Protein AF-A0A317HBS5-F1 (afdb_monomer_lite)

Sequence (99 aa):
MELSCGEEFLKPLPAKVKKACFERDDWRCRSCRSRNDLHPHHLKYRSQGGKHVLNNLLTLCWKCHQAEHDGHLIIVILKVEEFDTVVAFTRIGGWRPNA

Secondary structure (DSSP, 8-state):
----TTTTSSSPPPHHHHHHHHHHTTTS-TTT---SSEEEEESS-GGGT--S-GGGEEEEEHHHHHHHHTTSEEEEEEEE-SS-EEEEEEESTT--TT-

pLDDT: mean 91.86, std 13.77, range [43.62, 98.81]

Radi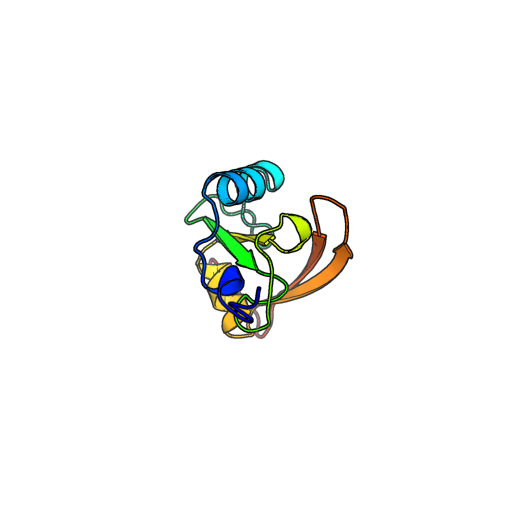us of gyration: 14.31 Å; chains: 1; bounding box: 53×25×28 Å

Structure (mmCIF, N/CA/C/O backbone):
data_AF-A0A317HBS5-F1
#
_entry.id   AF-A0A317HBS5-F1
#
loop_
_atom_site.group_PDB
_atom_site.id
_atom_site.type_symbol
_atom_site.label_atom_id
_atom_site.label_alt_id
_atom_site.label_comp_id
_atom_site.label_asym_id
_atom_site.label_entity_id
_atom_site.label_seq_id
_atom_site.pdbx_PDB_ins_code
_atom_site.Cartn_x
_atom_site.Cartn_y
_atom_site.Cartn_z
_atom_site.occupancy
_atom_site.B_iso_or_equiv
_atom_site.auth_seq_id
_atom_site.auth_comp_id
_atom_site.auth_asym_id
_atom_site.auth_atom_id
_atom_site.pdbx_PDB_model_num
ATOM 1 N N . MET A 1 1 ? -37.859 4.496 2.116 1.00 51.06 1 MET A N 1
ATOM 2 C CA . MET A 1 1 ? -36.543 3.866 2.339 1.00 51.06 1 MET A CA 1
ATOM 3 C C . MET A 1 1 ? -36.085 3.391 0.984 1.00 51.06 1 MET A C 1
ATOM 5 O O . MET A 1 1 ? -36.701 2.454 0.521 1.00 51.06 1 MET A O 1
ATOM 9 N N . GLU A 1 2 ? -35.161 4.105 0.337 1.00 54.91 2 GLU A N 1
ATOM 10 C CA . GLU A 1 2 ? -34.314 3.643 -0.783 1.00 54.91 2 GLU A CA 1
ATOM 11 C C . GLU A 1 2 ? -33.654 4.854 -1.464 1.00 54.91 2 GLU A C 1
ATOM 13 O O . GLU A 1 2 ? -34.268 5.530 -2.277 1.00 54.91 2 GLU A O 1
ATOM 18 N N . LEU A 1 3 ? -32.407 5.123 -1.065 1.00 43.62 3 LEU A N 1
ATOM 19 C CA . LEU A 1 3 ? -31.305 5.807 -1.763 1.00 43.62 3 LEU A CA 1
ATOM 20 C C . LEU A 1 3 ? -30.049 5.289 -1.010 1.00 43.62 3 LEU A C 1
ATOM 22 O O . LEU A 1 3 ? -30.062 5.314 0.216 1.00 43.62 3 LEU A O 1
ATOM 26 N N . SER A 1 4 ? -28.972 4.749 -1.580 1.00 47.34 4 SER A N 1
ATOM 27 C CA . SER A 1 4 ? -28.476 4.744 -2.953 1.00 47.34 4 SER A CA 1
ATOM 28 C C . SER A 1 4 ? -27.516 3.549 -3.157 1.00 47.34 4 SER A C 1
ATOM 30 O O . SER A 1 4 ? -26.554 3.332 -2.419 1.00 47.34 4 SER A O 1
ATOM 32 N N . CYS A 1 5 ? -27.761 2.755 -4.197 1.00 48.78 5 CYS A N 1
ATOM 33 C CA . CYS A 1 5 ? -26.794 1.804 -4.734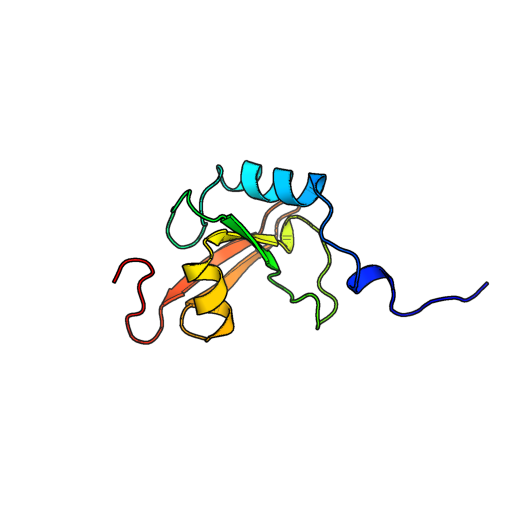 1.00 48.78 5 CYS A CA 1
ATOM 34 C C . CYS A 1 5 ? -25.659 2.601 -5.409 1.00 48.78 5 CYS A C 1
ATOM 36 O O . CYS A 1 5 ? -25.811 3.011 -6.555 1.00 48.78 5 CYS A O 1
ATOM 38 N N . GLY A 1 6 ? -24.542 2.864 -4.712 1.00 51.62 6 GLY A N 1
ATOM 39 C CA . GLY A 1 6 ? -23.298 3.322 -5.363 1.00 51.62 6 GLY A CA 1
ATOM 40 C C . GLY A 1 6 ? -22.434 4.372 -4.650 1.00 51.62 6 GLY A C 1
ATOM 41 O O . GLY A 1 6 ? -21.281 4.551 -5.038 1.00 51.62 6 GLY A O 1
ATOM 42 N N . GLU A 1 7 ? -22.908 5.044 -3.599 1.00 53.34 7 GLU A N 1
ATOM 43 C CA . GLU A 1 7 ? -22.176 6.197 -3.033 1.00 53.34 7 GLU A CA 1
ATOM 44 C C . GLU A 1 7 ? -21.049 5.839 -2.044 1.00 53.34 7 GLU A C 1
ATOM 46 O O . GLU A 1 7 ? -20.201 6.676 -1.731 1.00 53.34 7 GLU A O 1
ATOM 51 N N . GLU A 1 8 ? -20.979 4.602 -1.544 1.00 57.66 8 GLU A N 1
ATOM 52 C CA . GLU A 1 8 ? -19.935 4.210 -0.582 1.00 57.66 8 GLU A CA 1
ATOM 53 C C . GLU A 1 8 ? -18.533 4.089 -1.198 1.00 57.66 8 GLU A C 1
ATOM 55 O O . GLU A 1 8 ? -17.545 4.336 -0.505 1.00 57.66 8 GLU A O 1
ATOM 60 N N . PHE A 1 9 ? -18.421 3.759 -2.488 1.00 62.47 9 PHE A N 1
ATOM 61 C CA . PHE A 1 9 ? -17.134 3.467 -3.140 1.00 62.47 9 PHE A CA 1
ATOM 62 C C . PHE A 1 9 ? -16.407 4.716 -3.673 1.00 62.47 9 PHE A C 1
ATOM 64 O O . PHE A 1 9 ? -15.189 4.700 -3.889 1.00 62.47 9 PHE A O 1
ATOM 71 N N . LEU A 1 10 ? -17.137 5.824 -3.848 1.00 70.38 10 LEU A N 1
ATOM 72 C CA . LEU A 1 10 ? -16.586 7.107 -4.300 1.00 70.38 10 LEU A CA 1
ATOM 73 C C . LEU A 1 10 ? -15.960 7.925 -3.166 1.00 70.38 10 LEU A C 1
ATOM 75 O O . LEU A 1 10 ? -15.187 8.846 -3.433 1.00 70.38 10 LEU A O 1
ATOM 79 N N . LYS A 1 11 ? -16.229 7.564 -1.907 1.00 83.88 11 LYS A N 1
ATOM 80 C CA . LYS A 1 11 ? -15.687 8.272 -0.745 1.00 83.88 11 LYS A CA 1
ATOM 81 C C . LYS A 1 11 ? -14.151 8.213 -0.725 1.00 83.88 11 LYS A C 1
ATOM 83 O O . LYS A 1 11 ? -13.559 7.231 -1.180 1.00 83.88 11 LYS A O 1
ATOM 88 N N . PRO A 1 12 ? -13.484 9.268 -0.230 1.00 90.69 12 PRO A N 1
ATOM 89 C CA . PRO A 1 12 ? -12.042 9.245 -0.041 1.00 90.69 12 PRO A CA 1
ATOM 90 C C . PRO A 1 12 ? -11.661 8.250 1.061 1.00 90.69 12 PRO A C 1
ATOM 92 O O . PRO A 1 12 ? -12.412 8.036 2.014 1.00 90.69 12 PRO A O 1
ATOM 95 N N . LEU A 1 13 ? -10.457 7.681 0.959 1.00 92.81 13 LEU A N 1
ATOM 96 C CA . LEU A 1 13 ? -9.907 6.809 1.995 1.00 92.81 13 LEU A CA 1
ATOM 97 C C . LEU A 1 13 ? -9.814 7.578 3.328 1.00 92.81 13 LEU A C 1
ATOM 99 O O . LEU A 1 13 ? -9.094 8.580 3.386 1.00 92.81 13 LEU A O 1
ATOM 103 N N . PRO A 1 14 ? -10.470 7.117 4.411 1.00 96.00 14 PRO A N 1
ATOM 104 C CA . PRO A 1 14 ? -10.413 7.810 5.692 1.00 96.00 14 PRO A CA 1
ATOM 105 C C . PRO A 1 14 ? -8.981 7.903 6.228 1.00 96.00 14 PRO A C 1
ATOM 107 O O . PRO A 1 14 ? -8.244 6.913 6.235 1.00 96.00 14 PRO A O 1
ATOM 110 N N . ALA A 1 15 ? -8.602 9.072 6.754 1.00 97.00 15 ALA A N 1
ATOM 111 C CA . ALA A 1 15 ? -7.249 9.327 7.261 1.00 97.00 15 ALA A CA 1
ATOM 112 C C . ALA A 1 15 ? -6.808 8.312 8.333 1.00 97.00 15 ALA A C 1
ATOM 114 O O . ALA A 1 15 ? -5.660 7.870 8.332 1.00 97.00 15 ALA A O 1
ATOM 115 N N . LYS A 1 16 ? -7.735 7.878 9.200 1.00 97.25 16 LYS A N 1
ATOM 116 C CA . LYS A 1 16 ? -7.481 6.852 10.225 1.00 97.25 16 LYS A CA 1
ATOM 117 C C . LYS A 1 16 ? -7.092 5.502 9.613 1.00 97.25 16 LYS A C 1
ATOM 119 O O . LYS A 1 16 ? -6.144 4.879 10.074 1.00 97.25 16 LYS A O 1
ATOM 124 N N . VAL A 1 17 ? -7.787 5.074 8.556 1.00 97.56 17 VAL A N 1
ATOM 125 C CA . VAL A 1 17 ? -7.491 3.811 7.858 1.00 97.56 17 VAL A CA 1
ATOM 126 C C . VAL A 1 17 ? -6.172 3.923 7.094 1.00 97.56 17 VAL A C 1
ATOM 128 O O . VAL A 1 17 ? -5.356 3.007 7.154 1.00 97.56 17 VAL A O 1
ATOM 131 N N . LYS A 1 18 ? -5.922 5.066 6.437 1.00 98.12 18 LYS A N 1
ATOM 132 C CA . LYS A 1 18 ? -4.633 5.356 5.788 1.00 98.12 18 LYS A CA 1
ATOM 133 C C . LYS A 1 18 ? -3.467 5.238 6.776 1.00 98.12 18 LYS A C 1
ATOM 135 O O . LYS A 1 18 ? -2.500 4.545 6.480 1.00 98.12 18 LYS A O 1
ATOM 140 N N . LYS A 1 19 ? -3.576 5.866 7.953 1.00 98.44 19 LYS A N 1
ATOM 141 C CA . LYS A 1 19 ? -2.550 5.796 9.006 1.00 98.44 19 LYS A CA 1
ATOM 142 C C . LYS A 1 19 ? -2.335 4.361 9.493 1.00 98.44 19 LYS A C 1
ATOM 144 O O . LYS A 1 19 ? -1.198 3.912 9.524 1.00 98.44 19 LYS A O 1
ATOM 149 N N . ALA A 1 20 ? -3.414 3.632 9.784 1.00 98.56 20 ALA A N 1
ATOM 150 C CA . ALA A 1 20 ? -3.334 2.244 10.237 1.00 98.56 20 ALA A CA 1
ATOM 151 C C . ALA A 1 20 ? -2.685 1.313 9.191 1.00 98.56 20 ALA A C 1
ATOM 153 O O . ALA A 1 20 ? -1.908 0.435 9.552 1.00 98.56 20 ALA A O 1
ATOM 154 N N . CYS A 1 21 ? -2.941 1.536 7.895 1.00 98.50 21 CYS A N 1
ATOM 155 C CA . CYS A 1 21 ? -2.273 0.814 6.807 1.00 98.50 21 CYS A CA 1
ATOM 156 C C . CYS A 1 21 ? -0.753 1.033 6.836 1.00 98.50 21 CYS A C 1
ATOM 158 O O . CYS A 1 21 ? 0.012 0.076 6.739 1.00 98.50 21 CYS A O 1
ATOM 160 N N . PHE A 1 22 ? -0.315 2.283 7.009 1.00 98.69 22 PHE A N 1
ATOM 161 C CA . PHE A 1 22 ? 1.109 2.611 7.087 1.00 98.69 22 PHE A CA 1
ATOM 162 C C . PHE A 1 22 ? 1.768 2.067 8.355 1.00 98.69 22 PHE A C 1
ATOM 164 O O . PHE A 1 22 ? 2.868 1.531 8.276 1.00 98.69 22 PHE A O 1
ATOM 171 N N . GLU A 1 23 ? 1.100 2.168 9.505 1.00 98.69 23 GLU A N 1
ATOM 172 C CA . GLU A 1 23 ? 1.596 1.641 10.781 1.00 98.69 23 GLU A CA 1
ATOM 173 C C . GLU A 1 23 ? 1.776 0.119 10.733 1.00 98.69 23 GLU A C 1
ATOM 175 O O . GLU A 1 23 ? 2.837 -0.372 11.118 1.00 98.69 23 GLU A O 1
ATOM 180 N N . ARG A 1 24 ? 0.798 -0.618 10.186 1.00 98.62 24 ARG A N 1
ATOM 181 C CA . ARG A 1 24 ? 0.892 -2.073 9.972 1.00 98.62 24 ARG A CA 1
ATOM 182 C C . ARG A 1 24 ? 2.128 -2.454 9.154 1.00 98.62 24 ARG A C 1
ATOM 184 O O . ARG A 1 24 ? 2.786 -3.446 9.452 1.00 98.62 24 ARG A O 1
ATOM 191 N N . ASP A 1 25 ? 2.453 -1.655 8.142 1.00 98.69 25 ASP A N 1
ATOM 192 C CA . ASP A 1 25 ? 3.536 -1.937 7.199 1.00 98.69 25 ASP A CA 1
ATOM 193 C C . ASP A 1 25 ? 4.892 -1.323 7.621 1.00 98.69 25 ASP A C 1
ATOM 195 O O . ASP A 1 25 ? 5.810 -1.227 6.801 1.00 98.69 25 ASP A O 1
ATOM 199 N N . ASP A 1 26 ? 5.046 -0.914 8.890 1.00 98.56 26 ASP A N 1
ATOM 200 C CA . ASP A 1 26 ? 6.246 -0.253 9.451 1.00 98.56 26 ASP A CA 1
ATOM 201 C C . ASP A 1 26 ? 6.658 1.015 8.676 1.00 98.56 26 ASP A C 1
ATOM 203 O O . ASP A 1 26 ? 7.842 1.320 8.518 1.00 98.56 26 ASP A O 1
ATOM 207 N N . TRP A 1 27 ? 5.679 1.748 8.133 1.00 98.56 27 TRP A N 1
ATOM 208 C CA . TRP A 1 27 ? 5.906 2.912 7.268 1.00 98.56 27 TRP A CA 1
ATOM 209 C C . TRP A 1 27 ? 6.865 2.598 6.113 1.00 98.56 27 TRP A C 1
ATOM 211 O O . TRP A 1 27 ? 7.767 3.375 5.786 1.00 98.56 27 TRP A O 1
ATOM 221 N N . ARG A 1 28 ? 6.695 1.424 5.499 1.00 98.69 28 ARG A N 1
ATOM 222 C CA . ARG A 1 28 ? 7.499 0.977 4.363 1.00 98.69 28 ARG A CA 1
ATOM 223 C C . ARG A 1 28 ? 6.624 0.414 3.260 1.00 98.69 28 ARG A C 1
ATOM 225 O O . ARG A 1 28 ? 5.654 -0.297 3.494 1.00 98.69 28 ARG A O 1
ATOM 232 N N . CYS A 1 29 ? 7.051 0.650 2.026 1.00 98.62 29 CYS A N 1
ATOM 233 C CA . CYS A 1 29 ? 6.547 -0.065 0.865 1.00 98.62 29 CYS A CA 1
ATOM 234 C C . CYS A 1 29 ? 6.715 -1.577 1.077 1.00 98.62 29 CYS A C 1
ATOM 236 O O . CYS A 1 29 ? 7.835 -2.053 1.287 1.00 98.62 29 CYS A O 1
ATOM 238 N N . ARG A 1 30 ? 5.634 -2.352 0.966 1.00 98.56 30 ARG A N 1
ATOM 239 C CA . ARG A 1 30 ? 5.703 -3.812 1.129 1.00 98.56 30 ARG A CA 1
ATOM 240 C C . ARG A 1 30 ? 6.480 -4.507 0.008 1.00 98.56 30 ARG A C 1
ATOM 242 O O . ARG A 1 30 ? 7.062 -5.553 0.259 1.00 98.56 30 ARG A O 1
ATOM 249 N N . SER A 1 31 ? 6.569 -3.899 -1.179 1.00 98.12 31 SER A N 1
ATOM 250 C CA . SER A 1 31 ? 7.310 -4.454 -2.325 1.00 98.12 31 SER A CA 1
ATOM 251 C C . SER A 1 31 ? 8.816 -4.158 -2.297 1.00 98.12 31 SER A C 1
ATOM 253 O O . SER A 1 31 ? 9.629 -5.042 -2.562 1.00 98.12 31 SER A O 1
ATOM 255 N N . CYS A 1 32 ? 9.221 -2.916 -2.005 1.00 97.75 32 CYS A N 1
ATOM 256 C CA . CYS A 1 32 ? 10.629 -2.494 -2.109 1.00 97.75 32 CYS A CA 1
ATOM 257 C C . CYS A 1 32 ? 11.237 -1.935 -0.821 1.00 97.75 32 CYS A C 1
ATOM 259 O O . CYS A 1 32 ? 12.399 -1.539 -0.823 1.00 97.75 32 CYS A O 1
ATOM 261 N N . ARG A 1 33 ? 10.465 -1.870 0.270 1.00 97.75 33 ARG A N 1
ATOM 262 C CA . ARG A 1 33 ? 10.886 -1.376 1.593 1.00 97.75 33 ARG A CA 1
ATOM 263 C C . ARG A 1 33 ? 11.248 0.115 1.674 1.00 97.75 33 ARG A C 1
ATOM 265 O O . ARG A 1 33 ? 11.636 0.563 2.751 1.00 97.75 33 ARG A O 1
ATOM 272 N N . SER A 1 34 ? 11.078 0.888 0.594 1.00 97.75 34 SER A N 1
ATOM 273 C CA . SER A 1 34 ? 11.200 2.357 0.611 1.00 97.75 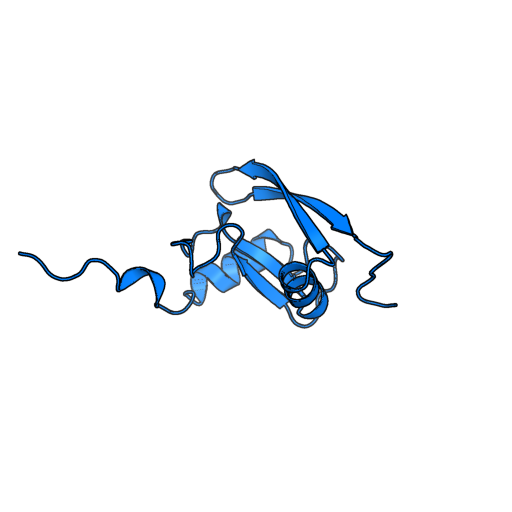34 SER A CA 1
ATOM 274 C C . SER A 1 34 ? 10.284 2.976 1.668 1.00 97.75 34 SER A C 1
ATOM 276 O O . SER A 1 34 ? 9.164 2.505 1.849 1.00 97.75 34 SER A O 1
ATOM 278 N N . ARG A 1 35 ? 10.746 4.048 2.317 1.00 98.00 35 ARG A N 1
ATOM 279 C CA . ARG A 1 35 ? 9.960 4.891 3.238 1.00 98.00 35 ARG A CA 1
ATOM 280 C C . ARG A 1 35 ? 9.416 6.159 2.570 1.00 98.00 35 ARG A C 1
ATOM 282 O O . ARG A 1 35 ? 8.643 6.892 3.174 1.00 98.00 35 ARG A O 1
ATOM 289 N N . ASN A 1 36 ? 9.833 6.420 1.334 1.00 96.12 36 ASN A N 1
ATOM 290 C CA . ASN A 1 36 ? 9.498 7.642 0.616 1.00 96.12 36 ASN A CA 1
ATOM 291 C C . ASN A 1 36 ? 8.204 7.461 -0.175 1.00 96.12 36 ASN A C 1
ATOM 293 O O . ASN A 1 36 ? 8.010 6.425 -0.818 1.00 96.12 36 ASN A O 1
ATOM 297 N N . ASP A 1 37 ? 7.386 8.511 -0.162 1.00 96.88 37 ASP A N 1
ATOM 298 C CA . ASP A 1 37 ? 6.215 8.686 -1.022 1.00 96.88 37 ASP A CA 1
ATOM 299 C C . ASP A 1 37 ? 5.209 7.522 -0.957 1.00 96.88 37 ASP A C 1
ATOM 301 O O . ASP A 1 37 ? 4.884 6.861 -1.950 1.00 96.88 37 ASP A O 1
ATOM 305 N N . LEU A 1 38 ? 4.786 7.209 0.272 1.00 98.50 38 LEU A N 1
ATOM 306 C CA . LEU A 1 38 ? 3.932 6.068 0.588 1.00 98.50 38 LEU A CA 1
ATOM 307 C C . LEU A 1 38 ? 2.457 6.346 0.303 1.00 98.50 38 LEU A C 1
ATOM 309 O O . LEU A 1 38 ? 1.892 7.367 0.698 1.00 98.50 38 LEU A O 1
ATOM 313 N N . HIS A 1 39 ? 1.819 5.355 -0.303 1.00 98.19 39 HIS A N 1
ATOM 314 C CA . HIS A 1 39 ? 0.442 5.376 -0.752 1.00 98.19 39 HIS A CA 1
ATOM 315 C C . HIS A 1 39 ? -0.248 4.056 -0.387 1.00 98.19 39 HIS A C 1
ATOM 317 O O . HIS A 1 39 ? 0.337 2.985 -0.570 1.00 98.19 39 HIS A O 1
ATOM 323 N N . PRO A 1 40 ? -1.489 4.096 0.124 1.00 98.12 40 PRO A N 1
ATOM 324 C CA . PRO A 1 40 ? -2.314 2.905 0.249 1.00 98.12 40 PRO A CA 1
ATOM 325 C C . PRO A 1 40 ? -2.786 2.480 -1.137 1.00 98.12 40 PRO A C 1
ATOM 327 O O . PRO A 1 40 ? -3.405 3.265 -1.853 1.00 98.12 40 PRO A O 1
ATOM 330 N N . HIS A 1 41 ? -2.507 1.237 -1.485 1.00 98.06 41 HIS A N 1
ATOM 331 C CA . HIS A 1 41 ? -2.943 0.591 -2.706 1.00 98.06 41 HIS A CA 1
ATOM 332 C C . HIS A 1 41 ? -4.082 -0.381 -2.396 1.00 98.06 41 HIS A C 1
ATOM 334 O O . HIS A 1 41 ? -3.988 -1.146 -1.438 1.00 98.06 41 HIS A O 1
ATOM 340 N N . HIS A 1 42 ? -5.147 -0.366 -3.192 1.00 97.62 42 HIS A N 1
ATOM 341 C CA . HIS A 1 42 ? -6.277 -1.278 -3.029 1.00 97.62 42 HIS A CA 1
ATOM 342 C C . HIS A 1 42 ? -6.038 -2.590 -3.782 1.00 97.62 42 HIS A C 1
ATOM 344 O O . HIS A 1 42 ? -5.940 -2.555 -5.000 1.00 97.62 42 HIS A O 1
ATOM 350 N N . LEU A 1 43 ? -6.033 -3.735 -3.091 1.00 97.38 43 LEU A N 1
ATOM 351 C CA . LEU A 1 43 ? -5.862 -5.057 -3.722 1.00 97.38 43 LEU A CA 1
ATOM 352 C C . LEU A 1 43 ? -7.047 -5.428 -4.624 1.00 97.38 43 LEU A C 1
ATOM 354 O O . LEU A 1 43 ? -6.869 -5.862 -5.756 1.00 97.38 43 LEU A O 1
ATOM 358 N N . LYS A 1 44 ? -8.274 -5.218 -4.142 1.00 96.00 44 LYS A N 1
ATOM 359 C CA . LYS A 1 44 ? -9.461 -5.094 -4.987 1.00 96.00 44 LYS A CA 1
ATOM 360 C C . LYS A 1 44 ? -9.672 -3.616 -5.251 1.00 96.00 44 LYS A C 1
ATOM 362 O O . LYS A 1 44 ? -9.971 -2.876 -4.311 1.00 96.00 44 LYS A O 1
ATOM 367 N N . TYR A 1 45 ? -9.536 -3.190 -6.504 1.00 94.19 45 TYR A N 1
ATOM 368 C CA . TYR A 1 45 ? -9.623 -1.779 -6.869 1.00 94.19 45 TYR A CA 1
ATOM 369 C C . TYR A 1 45 ? -10.962 -1.148 -6.492 1.00 94.19 45 TYR A C 1
ATOM 371 O O . TYR A 1 45 ? -12.021 -1.781 -6.515 1.00 94.19 45 TYR A O 1
ATOM 379 N N . ARG A 1 46 ? -10.925 0.156 -6.205 1.00 91.88 46 ARG A N 1
ATOM 380 C CA . ARG A 1 46 ? -12.125 0.954 -5.906 1.00 91.88 46 ARG A CA 1
ATOM 381 C C . ARG A 1 46 ? -13.148 0.906 -7.041 1.00 91.88 46 ARG A C 1
ATOM 383 O O . ARG A 1 46 ? -14.331 0.737 -6.772 1.00 91.88 46 ARG A O 1
ATOM 390 N N . SER A 1 47 ? -12.687 0.975 -8.292 1.00 90.31 47 SER A N 1
ATOM 391 C CA . SER A 1 47 ? -13.523 0.859 -9.499 1.00 90.31 47 SER A CA 1
ATOM 392 C C . SER A 1 47 ? -14.258 -0.481 -9.606 1.00 90.31 47 SER A C 1
ATOM 394 O O . SER A 1 47 ? -15.256 -0.575 -10.308 1.00 90.31 47 SER A O 1
ATOM 396 N N . GLN A 1 48 ? -13.797 -1.503 -8.881 1.00 91.81 48 GLN A N 1
ATOM 397 C CA . GLN A 1 48 ? -14.392 -2.838 -8.829 1.00 91.81 48 GLN A CA 1
ATOM 398 C C . GLN A 1 48 ? -15.150 -3.087 -7.510 1.00 91.81 48 GLN A C 1
ATOM 400 O O . GLN A 1 48 ? -15.457 -4.231 -7.172 1.00 91.81 48 GLN A O 1
ATOM 405 N N . GLY A 1 49 ? -15.432 -2.040 -6.724 1.00 90.50 49 GLY A N 1
ATOM 406 C CA . GLY A 1 49 ? -16.127 -2.146 -5.435 1.00 90.50 49 GLY A CA 1
ATOM 407 C C . GLY A 1 49 ? -15.219 -2.525 -4.257 1.00 90.50 49 GLY A C 1
ATOM 408 O O . GLY A 1 49 ? -15.673 -3.112 -3.273 1.00 90.50 49 GLY A O 1
ATOM 409 N N . GLY A 1 50 ? -13.920 -2.246 -4.354 1.00 93.12 50 GLY A N 1
ATOM 410 C CA . GLY A 1 50 ? -12.965 -2.411 -3.263 1.00 93.12 50 GLY A CA 1
ATOM 411 C C . GLY A 1 50 ? -13.232 -1.487 -2.077 1.00 93.12 50 GLY A C 1
ATOM 412 O O . GLY A 1 50 ? -13.318 -0.270 -2.238 1.00 93.12 50 GLY A O 1
ATOM 413 N N . LYS A 1 51 ? -13.316 -2.052 -0.867 1.00 93.25 51 LYS A N 1
ATOM 414 C CA . LYS A 1 51 ? -13.586 -1.300 0.370 1.00 93.25 51 LYS A CA 1
ATOM 415 C C . LYS A 1 51 ? -12.314 -0.698 0.981 1.00 93.25 51 LYS A C 1
ATOM 417 O O . LYS A 1 51 ? -11.206 -1.188 0.764 1.00 93.25 51 LYS A O 1
ATOM 422 N N . HIS A 1 52 ? -12.488 0.335 1.805 1.00 94.88 52 HIS A N 1
ATOM 423 C CA . HIS A 1 52 ? -11.440 0.962 2.620 1.00 94.88 52 HIS A CA 1
ATOM 424 C C . HIS A 1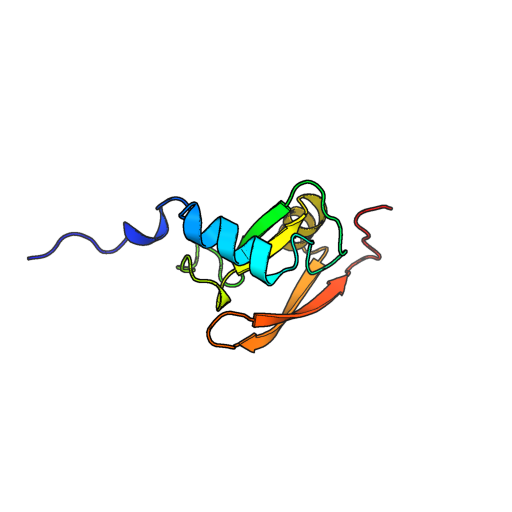 52 ? -11.177 0.186 3.922 1.00 94.88 52 HIS A C 1
ATOM 426 O O . HIS A 1 52 ? -11.374 0.709 5.016 1.00 94.88 52 HIS A O 1
ATOM 432 N N . VAL A 1 53 ? -10.759 -1.073 3.805 1.00 96.00 53 VAL A N 1
ATOM 433 C CA . VAL A 1 53 ? -10.452 -1.960 4.941 1.00 96.00 53 VAL A CA 1
ATOM 434 C C . VAL A 1 53 ? -9.006 -2.431 4.858 1.00 96.00 53 VAL A C 1
ATOM 436 O O . VAL A 1 53 ? -8.465 -2.551 3.762 1.00 96.00 53 VAL A O 1
ATOM 439 N N . LEU A 1 54 ? -8.363 -2.678 6.003 1.00 97.81 54 LEU A N 1
ATOM 440 C CA . LEU A 1 54 ? -6.921 -2.946 6.049 1.00 97.81 54 LEU A CA 1
ATOM 441 C C . LEU A 1 54 ? -6.508 -4.164 5.223 1.00 97.81 54 LEU A C 1
ATOM 443 O O . LEU A 1 54 ? -5.536 -4.086 4.480 1.00 97.81 54 LEU A O 1
ATOM 447 N N . ASN A 1 55 ? -7.269 -5.254 5.271 1.00 97.88 55 ASN A N 1
ATOM 448 C CA . ASN A 1 55 ? -6.987 -6.441 4.464 1.00 97.88 55 ASN A CA 1
ATOM 449 C C . ASN A 1 55 ? -7.229 -6.242 2.950 1.00 97.88 55 ASN A C 1
ATOM 451 O O . ASN A 1 55 ? -6.825 -7.073 2.145 1.00 97.88 55 ASN A O 1
ATOM 455 N N . ASN A 1 56 ? -7.814 -5.119 2.529 1.00 97.88 56 ASN A N 1
ATOM 456 C CA . ASN A 1 56 ? -7.881 -4.722 1.123 1.00 97.88 56 ASN A CA 1
ATOM 457 C C . ASN A 1 56 ? -6.840 -3.652 0.754 1.00 97.88 56 ASN A C 1
ATOM 459 O O . ASN A 1 56 ? -6.825 -3.185 -0.382 1.00 97.88 56 ASN A O 1
ATOM 463 N N . LEU A 1 57 ? -5.997 -3.225 1.696 1.00 98.31 57 LEU A N 1
ATOM 464 C CA . LEU A 1 57 ? -5.018 -2.164 1.494 1.00 98.31 57 LEU A CA 1
ATOM 465 C C . LEU A 1 57 ? -3.592 -2.670 1.676 1.00 98.31 57 LEU A C 1
ATOM 467 O O . LEU A 1 57 ? -3.301 -3.490 2.547 1.00 98.31 57 LEU A O 1
ATOM 471 N N . LEU A 1 58 ? -2.684 -2.110 0.889 1.00 98.38 58 LEU A N 1
ATOM 472 C CA . LEU A 1 58 ? -1.265 -2.417 0.904 1.00 98.38 58 LEU A CA 1
ATOM 473 C C . LEU A 1 58 ? -0.454 -1.118 0.843 1.00 98.38 58 LEU A C 1
ATOM 475 O O . LEU A 1 58 ? -0.709 -0.284 -0.021 1.00 98.38 58 LEU A O 1
ATOM 479 N N . THR A 1 59 ? 0.539 -0.925 1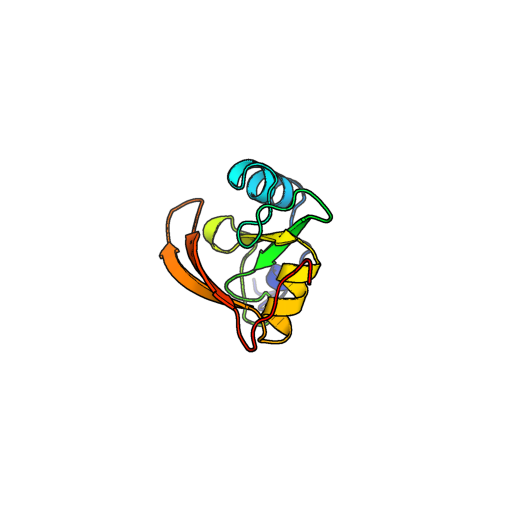.708 1.00 98.81 59 THR A N 1
ATOM 480 C CA . THR A 1 59 ? 1.420 0.247 1.593 1.00 98.81 59 THR A CA 1
ATOM 481 C C . THR A 1 59 ? 2.426 0.039 0.466 1.00 98.81 59 THR A C 1
ATOM 483 O O . THR A 1 59 ? 3.261 -0.868 0.527 1.00 98.81 59 THR A O 1
ATOM 486 N N . LEU A 1 60 ? 2.401 0.904 -0.548 1.00 98.75 60 LEU A N 1
ATOM 487 C CA . LEU A 1 60 ? 3.380 0.952 -1.637 1.00 98.75 60 LEU A CA 1
ATOM 488 C C . LEU A 1 60 ? 3.981 2.354 -1.752 1.00 98.75 60 LEU A C 1
ATOM 490 O O . LEU A 1 60 ? 3.317 3.339 -1.459 1.00 98.75 60 LEU A O 1
ATOM 494 N N . CYS A 1 61 ? 5.234 2.470 -2.197 1.00 98.56 61 CYS A N 1
ATOM 495 C CA . CYS A 1 61 ? 5.729 3.766 -2.668 1.00 98.56 61 CYS A CA 1
ATOM 496 C C . CYS A 1 61 ? 5.136 4.079 -4.046 1.00 98.56 61 CYS A C 1
ATOM 498 O O . CYS A 1 61 ? 4.792 3.146 -4.778 1.00 98.56 61 CYS A O 1
ATOM 500 N N . TRP A 1 62 ? 5.096 5.354 -4.435 1.00 97.94 62 TRP A N 1
ATOM 501 C CA . TRP A 1 62 ? 4.563 5.790 -5.733 1.00 97.94 62 TRP A CA 1
ATOM 502 C C . TRP A 1 62 ? 5.078 4.968 -6.921 1.00 97.94 62 TRP A C 1
ATOM 504 O O . TRP A 1 62 ? 4.291 4.476 -7.722 1.00 97.94 62 TRP A O 1
ATOM 514 N N . LYS A 1 63 ? 6.389 4.704 -6.991 1.00 98.00 63 LYS A N 1
ATOM 515 C CA . LYS A 1 63 ? 6.974 3.904 -8.081 1.00 98.00 63 LYS A CA 1
ATOM 516 C C . LYS A 1 63 ? 6.431 2.473 -8.142 1.00 98.00 63 LYS A C 1
ATOM 518 O O . LYS A 1 63 ? 6.178 1.967 -9.225 1.00 98.00 63 LYS A O 1
ATOM 523 N N . CYS A 1 64 ? 6.275 1.806 -6.994 1.00 98.56 64 CYS A N 1
ATOM 524 C CA . CYS A 1 64 ? 5.702 0.454 -6.954 1.00 98.56 64 CYS A CA 1
ATOM 525 C C . CYS A 1 64 ? 4.195 0.472 -7.204 1.00 98.56 64 CYS A C 1
ATOM 527 O O . CYS A 1 64 ? 3.686 -0.458 -7.812 1.00 98.56 64 CYS A O 1
ATOM 529 N N . HIS A 1 65 ? 3.506 1.517 -6.746 1.00 98.38 65 HIS A N 1
ATOM 530 C CA . HIS A 1 65 ? 2.085 1.717 -6.990 1.00 98.38 65 HIS A CA 1
ATOM 531 C C . HIS A 1 65 ? 1.801 1.869 -8.490 1.00 98.38 65 HIS A C 1
ATOM 533 O O . HIS A 1 65 ? 0.960 1.165 -9.032 1.00 98.38 65 HIS A O 1
ATOM 539 N N . GLN A 1 66 ? 2.546 2.739 -9.175 1.00 97.94 66 GLN A N 1
ATOM 540 C CA . GLN A 1 66 ? 2.412 2.937 -10.617 1.00 97.94 66 GLN A CA 1
ATOM 541 C C . GLN A 1 66 ? 2.800 1.677 -11.400 1.00 97.94 66 GLN A C 1
ATOM 543 O O . GLN A 1 66 ? 2.076 1.261 -12.293 1.00 97.94 66 GLN A O 1
ATOM 548 N N . ALA A 1 67 ? 3.897 1.018 -11.020 1.00 98.25 67 ALA A N 1
ATOM 549 C CA . ALA A 1 67 ? 4.326 -0.219 -11.666 1.00 98.25 67 ALA A CA 1
ATOM 550 C C . ALA A 1 67 ? 3.301 -1.355 -11.562 1.00 98.25 67 ALA A C 1
ATOM 552 O O . ALA A 1 67 ? 3.269 -2.208 -12.443 1.00 98.25 67 ALA A O 1
ATOM 553 N N . GLU A 1 68 ? 2.490 -1.387 -10.502 1.00 98.25 68 GLU A N 1
ATOM 554 C CA . GLU A 1 68 ? 1.390 -2.345 -10.385 1.00 98.25 68 GLU A CA 1
ATOM 555 C C . GLU A 1 68 ? 0.311 -2.066 -11.431 1.00 98.25 68 GLU A C 1
ATOM 557 O O . GLU A 1 68 ? -0.008 -2.949 -12.225 1.00 98.25 68 GLU A O 1
ATOM 562 N N . HIS A 1 69 ? -0.136 -0.813 -11.528 1.00 97.44 69 HIS A N 1
ATOM 563 C CA . HIS A 1 69 ? -1.113 -0.400 -12.534 1.00 97.44 69 HIS A CA 1
ATOM 564 C C . HIS A 1 69 ? -0.614 -0.565 -13.976 1.00 97.44 69 HIS A C 1
ATOM 566 O O . HIS A 1 69 ? -1.406 -0.881 -14.862 1.00 97.44 69 HIS A O 1
ATOM 572 N N . ASP A 1 70 ? 0.689 -0.405 -14.208 1.00 97.12 70 ASP A N 1
ATOM 573 C CA . ASP A 1 70 ? 1.309 -0.551 -15.530 1.00 97.12 70 ASP A CA 1
ATOM 574 C C . ASP A 1 70 ? 1.642 -2.016 -15.888 1.00 97.12 70 ASP A C 1
ATOM 576 O O . ASP A 1 70 ? 2.162 -2.283 -16.970 1.00 97.12 70 ASP A O 1
ATOM 580 N N . GLY A 1 71 ? 1.403 -2.979 -14.987 1.00 97.38 71 GLY A N 1
ATOM 581 C CA . GLY A 1 71 ? 1.691 -4.402 -15.220 1.00 97.38 71 GLY A CA 1
ATOM 582 C C . GLY A 1 71 ? 3.165 -4.810 -15.065 1.00 97.38 71 GLY A C 1
ATOM 583 O O . GLY A 1 71 ? 3.540 -5.938 -15.386 1.00 97.38 71 GLY A O 1
ATOM 584 N N . HIS A 1 72 ? 4.015 -3.931 -14.534 1.00 97.81 72 HIS A N 1
ATOM 585 C CA . HIS A 1 72 ? 5.424 -4.209 -14.233 1.00 97.81 72 HIS A CA 1
ATOM 586 C C . HIS A 1 72 ? 5.634 -4.882 -12.865 1.00 97.81 72 HIS A C 1
ATOM 588 O O . HIS A 1 72 ? 6.688 -5.477 -12.607 1.00 97.81 72 HIS A O 1
ATOM 594 N N . LEU A 1 73 ? 4.646 -4.787 -11.975 1.00 98.12 73 LEU A N 1
ATOM 595 C CA . LEU A 1 73 ? 4.641 -5.408 -10.656 1.00 98.12 73 LEU A CA 1
ATOM 596 C C . LEU A 1 73 ? 3.318 -6.148 -10.443 1.00 98.12 73 LEU A C 1
ATOM 598 O O . LEU A 1 73 ? 2.274 -5.528 -10.339 1.00 98.12 73 LEU A O 1
ATOM 602 N N . ILE A 1 74 ? 3.357 -7.468 -10.312 1.00 98.19 74 ILE A N 1
ATOM 603 C CA . ILE A 1 74 ? 2.173 -8.274 -10.000 1.00 98.19 74 ILE A CA 1
ATOM 604 C C . ILE A 1 74 ? 2.142 -8.544 -8.497 1.00 98.19 74 ILE A C 1
ATOM 606 O O . ILE A 1 74 ? 3.149 -8.967 -7.919 1.00 98.19 74 ILE A O 1
ATOM 610 N N . ILE A 1 75 ? 0.983 -8.329 -7.875 1.00 98.50 75 ILE A N 1
ATOM 611 C CA . ILE A 1 75 ? 0.725 -8.674 -6.476 1.00 98.50 75 ILE A CA 1
ATOM 612 C C . ILE A 1 75 ? -0.095 -9.962 -6.440 1.00 98.50 75 ILE A C 1
ATOM 614 O O . ILE A 1 75 ? -1.213 -10.014 -6.946 1.00 98.50 75 ILE A O 1
ATOM 618 N N . VAL A 1 76 ? 0.453 -11.007 -5.826 1.00 98.12 76 VAL A N 1
ATOM 619 C CA . VAL A 1 76 ? -0.224 -12.297 -5.660 1.00 98.12 76 VAL A CA 1
ATOM 620 C C . VAL A 1 76 ? -0.667 -12.429 -4.212 1.00 98.12 76 VAL A C 1
ATOM 622 O O . VAL A 1 76 ? 0.165 -12.415 -3.307 1.00 98.12 76 VAL A O 1
ATOM 625 N N . ILE A 1 77 ? -1.971 -12.569 -3.983 1.00 98.25 77 ILE A N 1
ATOM 626 C CA . ILE A 1 77 ? -2.520 -12.803 -2.645 1.00 98.25 77 ILE A CA 1
ATOM 627 C C . ILE A 1 77 ? -2.232 -14.249 -2.240 1.00 98.25 77 ILE A C 1
ATOM 629 O O . ILE A 1 77 ? -2.656 -15.180 -2.917 1.00 98.25 77 ILE A O 1
ATOM 633 N N . LEU A 1 78 ? -1.517 -14.427 -1.129 1.00 98.31 78 LEU A N 1
ATOM 634 C CA . LEU A 1 78 ? -1.216 -15.741 -0.557 1.00 98.31 78 LEU A CA 1
ATOM 635 C C . LEU A 1 78 ? -2.202 -16.105 0.553 1.00 98.31 78 LEU A C 1
ATOM 637 O O . LEU A 1 78 ? -2.624 -17.254 0.656 1.00 98.31 78 LEU A O 1
ATOM 641 N N . LYS A 1 79 ? -2.559 -15.129 1.396 1.00 98.19 79 LYS A N 1
ATOM 642 C CA . LYS A 1 79 ? -3.481 -15.324 2.519 1.00 98.19 79 LYS A CA 1
ATOM 643 C C . LYS A 1 79 ? -4.116 -14.002 2.933 1.00 98.19 79 LYS A C 1
ATOM 645 O O . LYS A 1 79 ? -3.423 -12.992 3.008 1.00 98.19 79 LYS A O 1
ATOM 650 N N . VAL A 1 80 ? -5.411 -14.016 3.229 1.00 97.69 80 VAL A N 1
ATOM 651 C CA . VAL A 1 80 ? -6.136 -12.869 3.794 1.00 97.69 80 VAL A CA 1
ATOM 652 C C . VAL A 1 80 ? -6.314 -13.100 5.290 1.00 97.69 80 VAL A C 1
ATOM 654 O O . VAL A 1 80 ? -6.782 -14.162 5.693 1.00 97.69 80 VAL A O 1
ATOM 657 N N . GLU A 1 81 ? -5.945 -12.109 6.091 1.00 96.94 81 GLU A N 1
ATOM 658 C CA . GLU A 1 81 ? -6.150 -12.074 7.540 1.00 96.94 81 GLU A CA 1
ATOM 659 C C . GLU A 1 81 ? -7.164 -10.970 7.891 1.00 96.94 81 GLU A C 1
ATOM 661 O O . GLU A 1 81 ? -7.641 -10.223 7.030 1.00 96.94 81 GLU A O 1
ATOM 666 N N . GLU A 1 82 ? -7.501 -10.836 9.174 1.00 92.94 82 GLU A N 1
ATOM 667 C CA . GLU A 1 82 ? -8.470 -9.833 9.635 1.00 92.94 82 GLU A CA 1
ATOM 668 C C . GLU A 1 82 ? -8.006 -8.389 9.350 1.00 92.94 82 GLU A C 1
ATOM 670 O O . GLU A 1 82 ? -8.776 -7.559 8.864 1.00 92.94 82 GLU A O 1
ATOM 675 N N . PHE A 1 83 ? -6.719 -8.097 9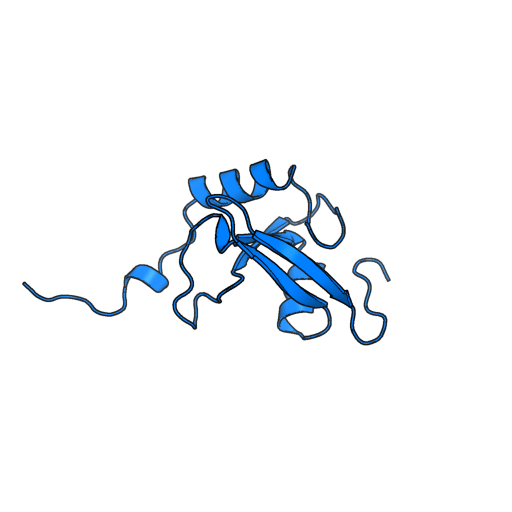.572 1.00 95.31 83 PHE A N 1
ATOM 676 C CA . PHE A 1 83 ? -6.145 -6.748 9.441 1.00 95.31 83 PHE A CA 1
ATOM 677 C C . PHE A 1 83 ? -4.939 -6.663 8.496 1.00 95.31 83 PHE A C 1
ATOM 679 O O . PHE A 1 83 ? -4.337 -5.598 8.343 1.00 95.31 83 PHE A O 1
ATOM 686 N N . ASP A 1 84 ? -4.589 -7.756 7.825 1.00 98.00 84 ASP A N 1
ATOM 687 C CA . ASP A 1 84 ? -3.521 -7.791 6.829 1.00 98.00 84 ASP A CA 1
ATOM 688 C C . ASP A 1 84 ? -3.891 -8.714 5.669 1.00 98.00 84 ASP A C 1
ATOM 690 O O . ASP A 1 84 ? -4.789 -9.543 5.777 1.00 98.00 84 ASP A O 1
ATOM 694 N N . THR A 1 85 ? -3.165 -8.581 4.567 1.00 98.38 85 THR A N 1
ATOM 695 C CA . THR A 1 85 ? -3.143 -9.579 3.502 1.00 98.38 85 THR A CA 1
ATOM 696 C C . THR A 1 85 ? -1.699 -9.915 3.180 1.00 98.38 85 THR A C 1
ATOM 698 O O . THR A 1 85 ? -0.904 -9.049 2.810 1.00 98.38 85 THR A O 1
ATOM 701 N N . VAL A 1 86 ? -1.349 -11.186 3.331 1.00 98.25 86 VAL A N 1
ATOM 702 C CA . VAL A 1 86 ? -0.037 -11.718 2.978 1.00 98.25 86 VAL A CA 1
ATOM 703 C C . VAL A 1 86 ? 0.024 -11.842 1.462 1.00 98.25 86 VAL A C 1
ATOM 705 O O . VAL A 1 86 ? -0.816 -12.501 0.847 1.00 98.25 86 VAL A O 1
ATOM 708 N N . VAL A 1 87 ? 1.026 -11.206 0.861 1.00 98.56 87 VAL A N 1
ATOM 709 C CA . VAL A 1 87 ? 1.200 -11.154 -0.591 1.00 98.56 87 VAL A CA 1
ATOM 710 C C . VAL A 1 87 ? 2.620 -11.530 -0.998 1.00 98.56 87 VAL A C 1
ATOM 712 O O . VAL A 1 87 ? 3.574 -11.288 -0.256 1.00 98.56 87 VAL A O 1
ATOM 715 N N . ALA A 1 88 ? 2.758 -12.072 -2.203 1.00 98.25 88 ALA A N 1
ATOM 716 C CA . ALA A 1 88 ? 4.015 -12.138 -2.937 1.00 98.25 88 ALA A CA 1
ATOM 717 C C . ALA A 1 88 ? 4.035 -11.075 -4.044 1.00 98.25 88 ALA A C 1
ATOM 719 O O . ALA A 1 88 ? 2.989 -10.656 -4.540 1.00 98.25 88 ALA A O 1
ATOM 720 N N . PHE A 1 89 ? 5.236 -10.658 -4.446 1.00 97.88 89 PHE A N 1
ATOM 721 C CA . PHE A 1 89 ? 5.440 -9.693 -5.524 1.00 97.88 89 PHE A CA 1
ATOM 722 C C . PHE A 1 89 ? 6.258 -10.319 -6.649 1.00 97.88 89 PHE A C 1
ATOM 724 O O . PHE A 1 89 ? 7.367 -10.798 -6.405 1.00 97.88 89 PHE A O 1
ATOM 731 N N . THR A 1 90 ? 5.766 -10.220 -7.880 1.00 97.38 90 THR A N 1
ATOM 732 C CA . THR A 1 90 ? 6.489 -10.652 -9.082 1.00 97.38 90 THR A CA 1
ATOM 733 C C . THR A 1 90 ? 6.796 -9.439 -9.951 1.00 97.38 90 THR A C 1
ATOM 735 O O . THR A 1 90 ? 5.907 -8.657 -10.270 1.00 97.38 90 THR A O 1
ATOM 738 N N . ARG A 1 91 ? 8.065 -9.255 -10.326 1.00 96.94 91 ARG A N 1
ATOM 739 C CA . ARG A 1 91 ? 8.524 -8.143 -11.176 1.00 96.94 91 ARG A CA 1
ATOM 740 C C . ARG A 1 91 ? 8.619 -8.613 -12.621 1.00 96.94 91 ARG A C 1
ATOM 742 O O . ARG A 1 91 ? 9.298 -9.602 -12.889 1.00 96.94 91 ARG A O 1
ATOM 749 N N . ILE A 1 92 ? 7.973 -7.897 -13.532 1.00 97.50 92 ILE A N 1
ATOM 750 C CA . ILE A 1 92 ? 7.918 -8.234 -14.956 1.00 97.50 92 ILE A CA 1
ATOM 751 C C . ILE A 1 92 ? 8.934 -7.389 -15.727 1.00 97.50 92 ILE A C 1
ATOM 753 O O . ILE A 1 92 ? 9.227 -6.255 -15.351 1.00 97.50 92 ILE A O 1
ATOM 757 N N . GLY A 1 93 ? 9.533 -7.966 -16.772 1.00 93.50 93 GLY A N 1
ATOM 758 C CA . GLY A 1 93 ? 10.461 -7.250 -17.657 1.00 93.50 93 GLY A CA 1
ATOM 759 C C . GLY A 1 93 ? 11.723 -6.721 -16.965 1.00 93.50 93 GLY A C 1
ATOM 760 O O . GLY A 1 93 ? 12.318 -5.758 -17.427 1.00 93.50 93 GLY A O 1
ATOM 761 N N . GLY A 1 94 ? 12.115 -7.300 -15.824 1.00 90.62 94 GLY A N 1
ATOM 762 C CA . GLY A 1 94 ? 13.269 -6.831 -15.051 1.00 90.62 94 GLY A CA 1
ATOM 763 C C . GLY A 1 94 ? 13.044 -5.513 -14.300 1.00 90.62 94 GLY A C 1
ATOM 764 O O . GLY A 1 94 ? 14.005 -4.967 -13.757 1.00 90.62 94 GLY A O 1
ATOM 765 N N . TRP A 1 95 ? 11.803 -5.017 -14.216 1.00 96.00 95 TRP A N 1
ATOM 766 C CA . TRP A 1 95 ? 11.495 -3.734 -13.586 1.00 96.00 95 TRP A CA 1
ATOM 767 C C . TRP A 1 95 ? 11.975 -3.642 -12.127 1.00 96.00 95 TRP A C 1
ATOM 769 O O . TRP A 1 95 ? 11.697 -4.507 -11.281 1.00 96.00 95 TRP A O 1
ATOM 779 N N . ARG A 1 96 ? 12.648 -2.532 -11.794 1.00 92.50 96 ARG A N 1
ATOM 780 C CA . ARG A 1 96 ? 13.047 -2.191 -10.422 1.00 92.50 96 ARG A CA 1
ATOM 781 C C . ARG A 1 96 ? 12.704 -0.735 -10.104 1.00 92.50 96 ARG A C 1
ATOM 783 O O . ARG A 1 96 ? 12.795 0.114 -10.977 1.00 92.50 96 ARG A O 1
ATOM 790 N N . PRO A 1 97 ? 12.367 -0.406 -8.845 1.00 88.62 97 PRO A N 1
ATOM 791 C CA . PRO A 1 97 ? 11.939 0.942 -8.478 1.00 88.62 97 PRO A CA 1
ATOM 792 C C . PRO A 1 97 ? 13.113 1.935 -8.420 1.00 88.62 97 PRO A C 1
ATOM 794 O O . PRO A 1 97 ? 12.897 3.140 -8.354 1.00 88.62 97 PRO A O 1
ATOM 797 N N . ASN A 1 98 ? 14.350 1.436 -8.400 1.00 78.88 98 ASN A N 1
ATOM 798 C CA . ASN A 1 98 ? 15.580 2.222 -8.296 1.00 78.88 98 ASN A CA 1
ATOM 799 C C . ASN A 1 98 ? 16.557 1.922 -9.448 1.00 78.88 98 ASN A C 1
ATOM 801 O O . ASN A 1 98 ? 17.734 2.237 -9.307 1.00 78.88 98 ASN A O 1
ATOM 805 N N . ALA A 1 99 ? 16.093 1.242 -10.506 1.00 59.03 99 ALA A N 1
ATOM 806 C CA . ALA A 1 99 ? 16.850 1.148 -11.752 1.00 59.03 99 ALA A CA 1
ATOM 807 C C . ALA A 1 99 ? 16.705 2.449 -12.546 1.00 59.03 99 ALA A C 1
ATOM 809 O O . ALA A 1 99 ? 15.669 3.131 -12.349 1.00 59.03 99 ALA A O 1
#

Foldseek 3Di:
DDDDDPDQLPDDQDPVLFVLLCVVVVCAAPQARDNPQKDWDACQDSVNVTHNAQLRTGIHHPLQNVCCVVVQKPWAFPAGDRRHTDTDIDGPPPDDSVD